Protein AF-A0AAN7B4B1-F1 (afdb_monomer)

Mean predicted aligned error: 12.51 Å

Organism: NCBI:txid261697

Radius of gyration: 29.0 Å; Cα contacts (8 Å, |Δi|>4): 243; chains: 1; bounding box: 90×34×78 Å

Secondary structure (DSSP, 8-state):
--------------------------S--------EEEEESTTPPPHHHHHHHHHHHHTT----BTTSSS-EEEETTEEEEESS--SSBGGGGHHHHHHHHHHHSSSS--EEEEES-EETTEE-S--EEEESSSS----

Nearest PDB structures (foldseek):
  6grf-assembly1_A  TM=4.538E-01  e=2.075E-01  Arabidopsis thaliana
  6sgr-assembly1_C  TM=3.005E-01  e=6.769E+00  Escherichia coli K-12

InterPro domains:
  IPR046925 WD-like domain, fungi [PF20493] (24-137)

Structure (mmCIF, N/CA/C/O backbone):
data_AF-A0AAN7B4B1-F1
#
_entry.id   AF-A0AAN7B4B1-F1
#
loop_
_atom_site.group_PDB
_atom_site.id
_atom_site.type_symbol
_atom_site.label_atom_id
_atom_site.label_alt_id
_atom_site.label_comp_id
_atom_site.label_asym_id
_atom_site.label_entity_id
_atom_site.label_seq_id
_atom_site.pdbx_PDB_ins_code
_atom_site.Cartn_x
_atom_site.Cartn_y
_atom_site.Cartn_z
_atom_site.occupancy
_atom_site.B_iso_or_equiv
_atom_site.auth_seq_id
_atom_site.auth_comp_id
_atom_site.auth_asym_id
_atom_site.auth_atom_id
_atom_site.pdbx_PDB_model_num
ATOM 1 N N . MET A 1 1 ? 75.747 17.495 65.086 1.00 42.53 1 MET A N 1
ATOM 2 C CA . MET A 1 1 ? 75.029 18.652 65.665 1.00 42.53 1 MET A CA 1
ATOM 3 C C . MET A 1 1 ? 74.151 19.263 64.581 1.00 42.53 1 MET A C 1
ATOM 5 O O . MET A 1 1 ? 74.612 19.352 63.455 1.00 42.53 1 MET A O 1
ATOM 9 N N . GLN A 1 2 ? 72.938 19.671 64.969 1.00 40.97 2 GLN A N 1
ATOM 10 C CA . GLN A 1 2 ? 71.918 20.440 64.233 1.00 40.97 2 GLN A CA 1
ATOM 11 C C . GLN A 1 2 ? 71.056 19.736 63.165 1.00 40.97 2 GLN A C 1
ATOM 13 O O . GLN A 1 2 ? 71.449 19.538 62.020 1.00 40.97 2 GLN A O 1
ATOM 18 N N . LEU A 1 3 ? 69.808 19.470 63.586 1.00 40.25 3 LEU A N 1
ATOM 19 C CA . LEU A 1 3 ? 68.604 19.360 62.762 1.00 40.25 3 LEU A CA 1
ATOM 20 C C . LEU A 1 3 ? 68.429 20.594 61.867 1.00 40.25 3 LEU A C 1
ATOM 22 O O . LEU A 1 3 ? 68.607 21.721 62.336 1.00 40.25 3 LEU A O 1
ATOM 26 N N . ARG A 1 4 ? 67.887 20.388 60.663 1.00 50.84 4 ARG A N 1
ATOM 27 C CA . ARG A 1 4 ? 67.034 21.383 60.007 1.00 50.84 4 ARG A CA 1
ATOM 28 C C . ARG A 1 4 ? 65.811 20.729 59.368 1.00 50.84 4 ARG A C 1
ATOM 30 O O . ARG A 1 4 ? 65.926 19.816 58.560 1.00 50.84 4 ARG A O 1
ATOM 37 N N . ASN A 1 5 ? 64.660 21.249 59.787 1.00 46.56 5 ASN A N 1
ATOM 38 C CA . ASN A 1 5 ? 63.324 21.033 59.250 1.00 46.56 5 ASN A CA 1
ATOM 39 C C . ASN A 1 5 ? 63.288 21.178 57.726 1.00 46.56 5 ASN A C 1
ATOM 41 O O . ASN A 1 5 ? 63.755 22.189 57.201 1.00 46.56 5 ASN A O 1
ATOM 45 N N . ILE A 1 6 ? 62.614 20.247 57.051 1.00 56.66 6 ILE A N 1
ATOM 46 C CA . ILE A 1 6 ? 62.027 20.499 55.735 1.00 56.66 6 ILE A CA 1
ATOM 47 C C . ILE A 1 6 ? 60.539 20.171 55.829 1.00 56.66 6 ILE A C 1
ATOM 49 O O . ILE A 1 6 ? 60.131 19.104 56.281 1.00 56.66 6 ILE A O 1
ATOM 53 N N . ILE A 1 7 ? 59.763 21.191 55.487 1.00 57.72 7 ILE A N 1
ATOM 54 C CA . ILE A 1 7 ? 58.317 21.308 55.607 1.00 57.72 7 ILE A CA 1
ATOM 55 C C . ILE A 1 7 ? 57.641 20.528 54.475 1.00 57.72 7 ILE A C 1
ATOM 57 O O . ILE A 1 7 ? 58.113 20.519 53.340 1.00 57.72 7 ILE A O 1
ATOM 61 N N . LEU A 1 8 ? 56.520 19.893 54.825 1.00 48.22 8 LEU A N 1
ATOM 62 C CA . LEU A 1 8 ? 55.613 19.170 53.942 1.00 48.22 8 LEU A CA 1
ATOM 63 C C . LEU A 1 8 ? 55.170 20.014 52.737 1.00 48.22 8 LEU A C 1
ATOM 65 O O . LEU A 1 8 ? 54.801 21.178 52.871 1.00 48.22 8 LEU A O 1
ATOM 69 N N . SER A 1 9 ? 55.060 19.372 51.579 1.00 54.56 9 SER A N 1
ATOM 70 C CA . SER A 1 9 ? 54.140 19.796 50.525 1.00 54.56 9 SER A CA 1
ATOM 71 C C . SER A 1 9 ? 53.348 18.581 50.068 1.00 54.56 9 SER A C 1
ATOM 73 O O . SER A 1 9 ? 53.878 17.655 49.460 1.00 54.56 9 SER A O 1
ATOM 75 N N . ALA A 1 10 ? 52.075 18.585 50.450 1.00 50.50 10 ALA A N 1
ATOM 76 C CA . ALA A 1 10 ? 51.063 17.661 49.986 1.00 50.50 10 ALA A CA 1
ATOM 77 C C . ALA A 1 10 ? 50.682 18.027 48.548 1.00 50.50 10 ALA A C 1
ATOM 79 O O . ALA A 1 10 ? 50.242 19.146 48.290 1.00 50.50 10 ALA A O 1
ATOM 80 N N . LEU A 1 11 ? 50.808 17.076 47.625 1.00 54.09 11 LEU A N 1
ATOM 81 C CA . LEU A 1 11 ?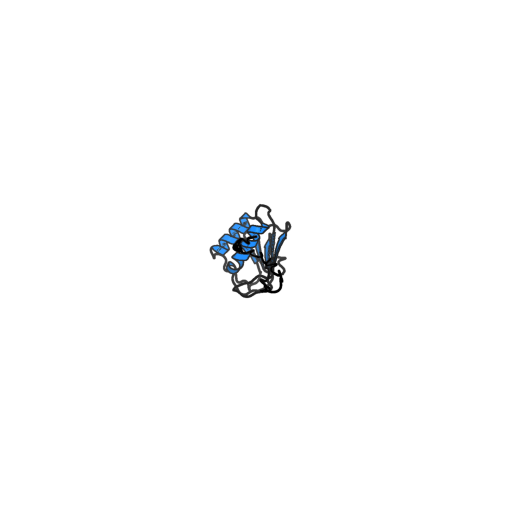 50.076 17.103 46.366 1.00 54.09 11 LEU A CA 1
ATOM 82 C C . LEU A 1 11 ? 49.121 15.915 46.366 1.00 54.09 11 LEU A C 1
ATOM 84 O O . LEU A 1 11 ? 49.515 14.757 46.493 1.00 54.09 11 LEU A O 1
ATOM 88 N N . LEU A 1 12 ? 47.845 16.275 46.320 1.00 57.34 12 LEU A N 1
ATOM 89 C CA . LEU A 1 12 ? 46.676 15.419 46.362 1.00 57.34 12 LEU A CA 1
ATOM 90 C C . LEU A 1 12 ? 46.693 14.474 45.157 1.00 57.34 12 LEU A C 1
ATOM 92 O O . LEU A 1 12 ? 46.512 14.901 44.019 1.00 57.34 12 LEU A O 1
ATOM 96 N N . ALA A 1 13 ? 46.892 13.184 45.414 1.00 51.94 13 ALA A N 1
ATOM 97 C CA . ALA A 1 13 ? 46.578 12.144 44.452 1.00 51.94 13 ALA A CA 1
ATOM 98 C C . ALA A 1 13 ? 45.050 12.031 44.366 1.00 51.94 13 ALA A C 1
ATOM 100 O O . ALA A 1 13 ? 44.405 11.574 45.309 1.00 51.94 13 ALA A O 1
ATOM 101 N N . TRP A 1 14 ? 44.459 12.469 43.255 1.00 46.59 14 TRP A N 1
ATOM 102 C CA . TRP A 1 14 ? 43.099 12.070 42.909 1.00 46.59 14 TRP A CA 1
ATOM 103 C C . TRP A 1 14 ? 43.129 10.618 42.423 1.00 46.59 14 TRP A C 1
ATOM 105 O O . TRP A 1 14 ? 43.774 10.340 41.409 1.00 46.59 14 TRP A O 1
ATOM 115 N N . PRO A 1 15 ? 42.446 9.677 43.096 1.00 51.66 15 PRO A N 1
ATOM 116 C CA . PRO A 1 15 ? 42.142 8.408 42.468 1.00 51.66 15 PRO A CA 1
ATOM 117 C C . PRO A 1 15 ? 41.116 8.684 41.366 1.00 51.66 15 PRO A C 1
ATOM 119 O O . PRO A 1 15 ? 40.015 9.170 41.627 1.00 51.66 15 PRO A O 1
ATOM 122 N N . ALA A 1 16 ? 41.479 8.378 40.121 1.00 53.09 16 ALA A N 1
ATOM 123 C CA . ALA A 1 16 ? 40.504 8.162 39.067 1.00 53.09 16 ALA A CA 1
ATOM 124 C C . ALA A 1 16 ? 39.680 6.935 39.475 1.00 53.09 16 ALA A C 1
ATOM 126 O O . ALA A 1 16 ? 40.071 5.793 39.234 1.00 53.09 16 ALA A O 1
ATOM 127 N N . SER A 1 17 ? 38.571 7.164 40.176 1.00 54.72 17 SER A N 1
ATOM 128 C CA . SER A 1 17 ? 37.576 6.129 40.397 1.00 54.72 17 SER A CA 1
ATOM 129 C C . SER A 1 17 ? 37.042 5.717 39.032 1.00 54.72 17 SER A C 1
ATOM 131 O O . SER A 1 17 ? 36.339 6.472 38.362 1.00 54.72 17 SER A O 1
ATOM 133 N N . ALA A 1 18 ? 37.425 4.512 38.623 1.00 51.66 18 ALA A N 1
ATOM 134 C CA . ALA A 1 18 ? 36.797 3.778 37.550 1.00 51.66 18 ALA A CA 1
ATOM 135 C C . ALA A 1 18 ? 35.303 3.654 37.871 1.00 51.66 18 ALA A C 1
ATOM 137 O O . ALA A 1 18 ? 34.890 2.812 38.665 1.00 51.66 18 ALA A O 1
ATOM 138 N N . ALA A 1 19 ? 34.486 4.503 37.256 1.00 49.12 19 ALA A N 1
ATOM 139 C CA . ALA A 1 19 ? 33.077 4.209 37.084 1.00 49.12 19 ALA A CA 1
ATOM 140 C C . ALA A 1 19 ? 32.985 3.130 35.997 1.00 49.12 19 ALA A C 1
ATOM 142 O O . ALA A 1 19 ? 32.742 3.419 34.828 1.00 49.12 19 ALA A O 1
ATOM 143 N N . ALA A 1 20 ? 33.237 1.876 36.377 1.00 45.97 20 ALA A N 1
ATOM 144 C CA . ALA A 1 20 ? 32.691 0.742 35.653 1.00 45.97 20 ALA A CA 1
ATOM 145 C C . ALA A 1 20 ? 31.176 0.815 35.861 1.00 45.97 20 ALA A C 1
ATOM 147 O O . ALA A 1 20 ? 30.643 0.339 36.861 1.00 45.97 20 ALA A O 1
ATOM 148 N N . MET A 1 21 ? 30.507 1.549 34.973 1.00 45.62 21 MET A N 1
ATOM 149 C CA . MET A 1 21 ? 29.059 1.575 34.909 1.00 45.62 21 MET A CA 1
ATOM 150 C C . MET A 1 21 ? 28.617 0.182 34.487 1.00 45.62 21 MET A C 1
ATOM 152 O O . MET A 1 21 ? 28.803 -0.225 33.344 1.00 45.62 21 MET A O 1
ATOM 156 N N . ASP A 1 22 ? 28.108 -0.535 35.479 1.00 38.62 22 ASP A N 1
ATOM 157 C CA . ASP A 1 22 ? 27.250 -1.699 35.375 1.00 38.62 22 ASP A CA 1
ATOM 158 C C . ASP A 1 22 ? 26.257 -1.506 34.219 1.00 38.62 22 ASP A C 1
ATOM 160 O O . ASP A 1 22 ? 25.251 -0.804 34.334 1.00 38.62 22 ASP A O 1
ATOM 164 N N . SER A 1 23 ? 26.572 -2.067 33.053 1.00 45.19 23 SER A N 1
ATOM 165 C CA . SER A 1 23 ? 25.624 -2.190 31.954 1.00 45.19 23 SER A CA 1
ATOM 166 C C . SER A 1 23 ? 24.714 -3.373 32.254 1.00 45.19 23 SER A C 1
ATOM 168 O O . SER A 1 23 ? 24.821 -4.423 31.625 1.00 45.19 23 SER A O 1
ATOM 170 N N . SER A 1 24 ? 23.840 -3.188 33.241 1.00 39.38 24 SER A N 1
ATOM 171 C CA . SER A 1 24 ? 22.666 -4.019 33.479 1.00 39.38 24 SER A CA 1
ATOM 172 C C . SER A 1 24 ? 21.623 -3.672 32.406 1.00 39.38 24 SER A C 1
ATOM 174 O O . SER A 1 24 ? 21.071 -2.566 32.430 1.00 39.38 24 SER A O 1
ATOM 176 N N . PRO A 1 25 ? 21.343 -4.537 31.413 1.00 45.78 25 PRO A N 1
ATOM 177 C CA . PRO A 1 25 ? 20.393 -4.235 30.356 1.00 45.78 25 PRO A CA 1
ATOM 178 C C . PRO A 1 25 ? 18.999 -4.701 30.787 1.00 45.78 25 PRO A C 1
ATOM 180 O O . PRO A 1 25 ? 18.371 -5.510 30.117 1.00 45.78 25 PRO A O 1
ATOM 183 N N . GLU A 1 26 ? 18.506 -4.214 31.921 1.00 44.09 26 GLU A N 1
ATOM 184 C CA . GLU A 1 26 ? 17.208 -4.632 32.464 1.00 44.09 26 GLU A CA 1
ATOM 185 C C . GLU A 1 26 ? 16.361 -3.422 32.860 1.00 44.09 26 GLU A C 1
ATOM 187 O O . GLU A 1 26 ? 15.869 -3.354 33.974 1.00 44.09 26 GLU A O 1
ATOM 192 N N . ASN A 1 27 ? 16.212 -2.420 31.981 1.00 42.47 27 ASN A N 1
ATOM 193 C CA . ASN A 1 27 ? 15.166 -1.392 32.140 1.00 42.47 27 ASN A CA 1
ATOM 194 C C . ASN A 1 27 ? 14.914 -0.554 30.875 1.00 42.47 27 ASN A C 1
ATOM 196 O O . ASN A 1 27 ? 14.923 0.675 30.898 1.00 42.47 27 ASN A O 1
ATOM 200 N N . ASN A 1 28 ? 14.648 -1.212 29.742 1.00 41.00 28 ASN A N 1
ATOM 201 C CA . ASN A 1 28 ? 13.966 -0.536 28.631 1.00 41.00 28 ASN A CA 1
ATOM 202 C C . ASN A 1 28 ? 13.015 -1.459 27.853 1.00 41.00 28 ASN A C 1
ATOM 204 O O . ASN A 1 28 ? 12.922 -1.412 26.630 1.00 41.00 28 ASN A O 1
ATOM 208 N N . MET A 1 29 ? 12.264 -2.297 28.577 1.00 43.41 29 MET A N 1
ATOM 209 C CA . MET A 1 29 ? 11.057 -2.946 28.052 1.00 43.41 29 MET A CA 1
ATOM 210 C C . MET A 1 29 ? 9.848 -1.997 28.130 1.00 43.41 29 MET A C 1
ATOM 212 O O . MET A 1 29 ? 8.792 -2.347 28.647 1.00 43.41 29 MET A O 1
ATOM 216 N N . ILE A 1 30 ? 9.955 -0.798 27.552 1.00 44.47 30 ILE A N 1
ATOM 217 C CA . ILE A 1 30 ? 8.777 -0.229 26.894 1.00 44.47 30 ILE A CA 1
ATOM 218 C C . ILE A 1 30 ? 8.795 -0.879 25.521 1.00 44.47 30 ILE A C 1
ATOM 220 O O . ILE A 1 30 ? 9.535 -0.458 24.637 1.00 44.47 30 ILE A O 1
ATOM 224 N N . SER A 1 31 ? 8.059 -1.983 25.390 1.00 42.75 31 SER A N 1
ATOM 225 C CA . SER A 1 31 ? 7.906 -2.735 24.1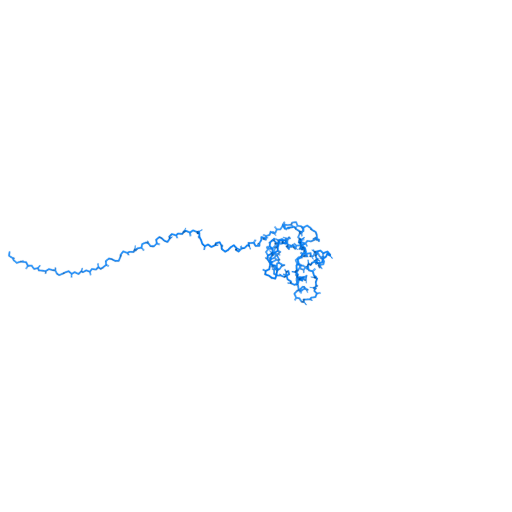47 1.00 42.75 31 SER A CA 1
ATOM 226 C C . SER A 1 31 ? 7.341 -1.807 23.065 1.00 42.75 31 SER A C 1
ATOM 228 O O . SER A 1 31 ? 6.131 -1.710 22.862 1.00 42.75 31 SER A O 1
ATOM 230 N N . LYS A 1 32 ? 8.230 -1.079 22.380 1.00 44.22 32 LYS A N 1
ATOM 231 C CA . LYS A 1 32 ? 7.983 -0.500 21.067 1.00 44.22 32 LYS A CA 1
ATOM 232 C C . LYS A 1 32 ? 7.753 -1.706 20.172 1.00 44.22 32 LYS A C 1
ATOM 234 O O . LYS A 1 32 ? 8.712 -2.292 19.679 1.00 44.22 32 LYS A O 1
ATOM 239 N N . ARG A 1 33 ? 6.497 -2.156 20.081 1.00 54.97 33 ARG A N 1
ATOM 240 C CA . ARG A 1 33 ? 6.135 -3.283 19.223 1.00 54.97 33 ARG A CA 1
ATOM 241 C C . ARG A 1 33 ? 6.618 -2.934 17.826 1.00 54.97 33 ARG A C 1
ATOM 243 O O . ARG A 1 33 ? 6.254 -1.892 17.283 1.00 54.97 33 ARG A O 1
ATOM 250 N N . VAL A 1 34 ? 7.554 -3.742 17.350 1.00 59.28 34 VAL A N 1
ATOM 251 C CA . VAL A 1 34 ? 8.262 -3.506 16.105 1.00 59.28 34 VAL A CA 1
ATOM 252 C C . VAL A 1 34 ? 7.284 -3.879 15.003 1.00 59.28 34 VAL A C 1
ATOM 254 O O . VAL A 1 34 ? 6.872 -5.023 14.879 1.00 59.28 34 VAL A O 1
ATOM 257 N N . GLU A 1 35 ? 6.815 -2.877 14.275 1.00 74.25 35 GLU A N 1
ATOM 258 C CA . GLU A 1 35 ? 6.212 -3.101 12.968 1.00 74.25 35 GLU A CA 1
ATOM 259 C C . GLU A 1 35 ? 7.269 -3.764 12.080 1.00 74.25 35 GLU A C 1
ATOM 261 O O . GLU A 1 35 ? 8.293 -3.139 11.758 1.00 74.25 35 GLU A O 1
ATOM 266 N N . ASP A 1 36 ? 7.009 -5.014 11.711 1.00 87.94 36 ASP A N 1
ATOM 267 C CA . ASP A 1 36 ? 7.931 -5.853 10.955 1.00 87.94 36 ASP A CA 1
ATOM 268 C C . ASP A 1 36 ? 7.715 -5.610 9.463 1.00 87.94 36 ASP A C 1
ATOM 270 O O . ASP A 1 36 ? 6.651 -5.915 8.922 1.00 87.94 36 ASP A O 1
ATOM 274 N N . LEU A 1 37 ? 8.715 -5.004 8.818 1.00 93.12 37 LEU A N 1
ATOM 275 C CA . LEU A 1 37 ? 8.729 -4.744 7.383 1.00 93.12 37 LEU A CA 1
ATOM 276 C C . LEU A 1 37 ? 9.527 -5.841 6.674 1.00 93.12 37 LEU A C 1
ATOM 278 O O . LEU A 1 37 ? 10.708 -6.027 6.961 1.00 93.12 37 LEU A O 1
ATOM 282 N N . GLU A 1 38 ? 8.909 -6.487 5.693 1.00 94.38 38 GLU A N 1
ATOM 283 C CA . GLU A 1 38 ? 9.545 -7.463 4.807 1.00 94.38 38 GLU A CA 1
ATOM 284 C C . GLU A 1 38 ? 9.411 -6.987 3.351 1.00 94.38 38 GLU A C 1
ATOM 286 O O . GLU A 1 38 ? 8.364 -6.462 2.965 1.00 94.38 38 GLU A O 1
ATOM 291 N N . CYS A 1 39 ? 10.465 -7.162 2.546 1.00 94.38 39 CYS A N 1
ATOM 292 C CA . CYS A 1 39 ? 10.470 -6.847 1.114 1.00 94.38 39 CYS A CA 1
ATOM 293 C C . CYS A 1 39 ? 10.768 -8.110 0.299 1.00 94.38 39 CYS A C 1
ATOM 295 O O . CYS A 1 39 ? 11.738 -8.808 0.602 1.00 94.38 39 CYS A O 1
ATOM 297 N N . ASP A 1 40 ? 10.013 -8.347 -0.772 1.00 91.31 40 ASP A N 1
ATOM 298 C CA . ASP A 1 40 ? 10.137 -9.542 -1.615 1.00 91.31 40 ASP A CA 1
ATOM 299 C C . ASP A 1 40 ? 10.258 -9.164 -3.101 1.00 91.31 40 ASP A C 1
ATOM 301 O O . ASP A 1 40 ? 9.617 -8.227 -3.576 1.00 91.31 40 ASP A O 1
ATOM 305 N N . ILE A 1 41 ? 11.111 -9.875 -3.838 1.00 88.81 41 ILE A N 1
ATOM 306 C CA . ILE A 1 41 ? 11.284 -9.691 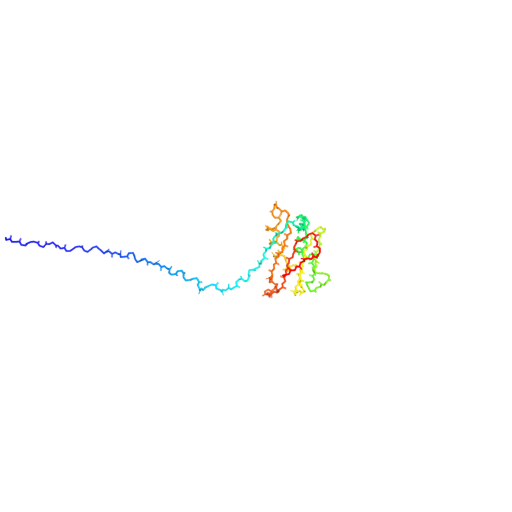-5.286 1.00 88.81 41 ILE A CA 1
ATOM 307 C C . ILE A 1 41 ? 10.011 -10.114 -6.028 1.00 88.81 41 ILE A C 1
ATOM 309 O O . ILE A 1 41 ? 9.659 -9.520 -7.050 1.00 88.81 41 ILE A O 1
ATOM 313 N N . ASP A 1 42 ? 9.294 -11.102 -5.502 1.00 90.12 42 ASP A N 1
ATOM 314 C CA . ASP A 1 42 ? 8.066 -11.569 -6.112 1.00 90.12 42 ASP A CA 1
ATOM 315 C C . ASP A 1 42 ? 6.946 -10.536 -5.984 1.00 90.12 42 ASP A C 1
ATOM 317 O O . ASP A 1 42 ? 6.826 -9.783 -5.012 1.00 90.12 42 ASP A O 1
ATOM 321 N N . HIS A 1 43 ? 6.083 -10.518 -7.001 1.00 94.19 43 HIS A N 1
ATOM 322 C CA . HIS A 1 43 ? 4.907 -9.649 -7.063 1.00 94.19 43 HIS A CA 1
ATOM 323 C C . HIS A 1 43 ? 5.219 -8.150 -6.939 1.00 94.19 43 HIS A C 1
ATOM 325 O O . HIS A 1 43 ? 4.377 -7.378 -6.472 1.00 94.19 43 HIS A O 1
ATOM 331 N N . ALA A 1 44 ? 6.412 -7.731 -7.364 1.00 94.88 44 ALA A N 1
ATOM 332 C CA . ALA A 1 44 ? 6.802 -6.331 -7.403 1.00 94.88 44 ALA A CA 1
ATOM 333 C C . ALA A 1 44 ? 5.840 -5.511 -8.292 1.00 94.88 44 ALA A C 1
ATOM 335 O O . ALA A 1 44 ? 5.638 -5.858 -9.463 1.00 94.88 44 ALA A O 1
ATOM 336 N N . PRO A 1 45 ? 5.209 -4.448 -7.763 1.00 94.81 45 PRO A N 1
ATOM 337 C CA . PRO A 1 45 ? 4.423 -3.522 -8.567 1.00 94.81 45 PRO A CA 1
ATOM 338 C C . PRO A 1 45 ? 5.308 -2.471 -9.229 1.00 94.81 45 PRO A C 1
ATOM 340 O O . PRO A 1 45 ? 6.424 -2.211 -8.777 1.00 94.81 45 PRO A O 1
ATOM 343 N N . ASN A 1 46 ? 4.788 -1.827 -10.276 1.00 94.94 46 ASN A N 1
ATOM 344 C CA . ASN A 1 46 ? 5.461 -0.681 -10.872 1.00 94.94 46 ASN A CA 1
ATOM 345 C C . ASN A 1 46 ? 5.530 0.474 -9.857 1.00 94.94 46 ASN A C 1
ATOM 347 O O . ASN A 1 46 ? 4.534 0.824 -9.217 1.00 94.94 46 ASN A O 1
ATOM 351 N N . ARG A 1 47 ? 6.716 1.066 -9.709 1.00 93.81 47 ARG A N 1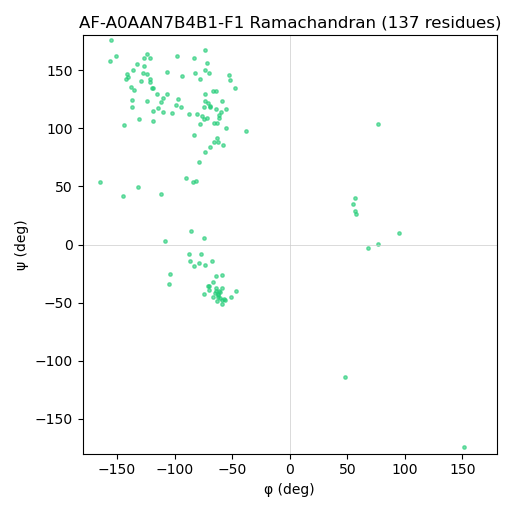
ATOM 352 C CA . ARG A 1 47 ? 6.966 2.143 -8.746 1.00 93.81 47 ARG A CA 1
ATOM 353 C C . ARG A 1 47 ? 6.133 3.396 -9.019 1.00 93.81 47 ARG A C 1
ATOM 355 O O . ARG A 1 47 ? 5.595 3.975 -8.077 1.00 93.81 47 ARG A O 1
ATOM 362 N N . ASP A 1 48 ? 6.015 3.801 -10.279 1.00 95.44 48 ASP A N 1
ATOM 363 C CA . ASP A 1 48 ? 5.327 5.038 -10.659 1.00 95.44 48 ASP A CA 1
ATOM 364 C C . ASP A 1 48 ? 3.806 4.900 -10.465 1.00 95.44 48 ASP A C 1
ATOM 366 O O . ASP A 1 48 ? 3.154 5.826 -9.982 1.00 95.44 48 ASP A O 1
ATOM 370 N N . ASP A 1 49 ? 3.248 3.710 -10.716 1.00 96.81 49 ASP A N 1
ATOM 371 C CA . ASP A 1 49 ? 1.856 3.392 -10.371 1.00 96.81 49 ASP A CA 1
ATOM 372 C C . ASP A 1 49 ? 1.603 3.501 -8.857 1.00 96.81 49 ASP A C 1
ATOM 374 O O . ASP A 1 49 ? 0.565 4.011 -8.425 1.00 96.81 49 ASP A O 1
ATOM 378 N N . CYS A 1 50 ? 2.544 3.033 -8.031 1.00 96.56 50 CYS A N 1
ATOM 379 C CA . CYS A 1 50 ? 2.422 3.138 -6.579 1.00 96.56 50 CYS A CA 1
ATOM 380 C C . CYS A 1 50 ? 2.570 4.572 -6.074 1.00 96.56 50 CYS A C 1
ATOM 382 O O . CYS A 1 50 ? 1.884 4.965 -5.128 1.00 96.56 50 CYS A O 1
ATOM 384 N N . GLU A 1 51 ? 3.435 5.364 -6.702 1.00 96.81 51 GLU A N 1
ATOM 385 C CA . GLU A 1 51 ? 3.578 6.787 -6.412 1.00 96.81 51 GLU A CA 1
ATOM 386 C C . GLU A 1 51 ? 2.281 7.549 -6.716 1.00 96.81 51 GLU A C 1
ATOM 388 O O . GLU A 1 51 ? 1.793 8.305 -5.874 1.00 96.81 51 GLU A O 1
ATOM 393 N N . GLU A 1 52 ? 1.658 7.284 -7.864 1.00 98.12 52 GLU A N 1
ATOM 394 C CA . GLU A 1 52 ? 0.367 7.872 -8.226 1.00 98.12 52 GLU A CA 1
ATOM 395 C C . GLU A 1 52 ? -0.757 7.420 -7.280 1.00 98.12 52 GLU A C 1
ATOM 397 O O . GLU A 1 52 ? -1.553 8.245 -6.820 1.00 98.12 52 GLU A O 1
ATOM 402 N N . LEU A 1 53 ? -0.801 6.134 -6.906 1.00 97.81 53 LEU A N 1
ATOM 403 C CA . LEU A 1 53 ? -1.760 5.644 -5.912 1.00 97.81 53 LEU A CA 1
ATOM 404 C C . LEU A 1 53 ? -1.603 6.376 -4.573 1.00 97.81 53 LEU A C 1
ATOM 406 O O . LEU A 1 53 ? -2.593 6.857 -4.017 1.00 97.81 53 LEU A O 1
ATOM 410 N N . LYS A 1 54 ? -0.369 6.504 -4.071 1.00 97.62 54 LYS A N 1
ATOM 411 C CA . LYS A 1 54 ? -0.061 7.255 -2.846 1.00 97.62 54 LYS A CA 1
ATOM 412 C C . LYS A 1 54 ? -0.548 8.701 -2.956 1.00 97.62 54 LYS A C 1
ATOM 414 O O . LYS A 1 54 ? -1.238 9.176 -2.052 1.00 97.62 54 LYS A O 1
ATOM 419 N N . ASN A 1 55 ? -0.250 9.379 -4.063 1.00 98.12 55 ASN A N 1
ATOM 420 C CA . ASN A 1 55 ? -0.637 10.773 -4.281 1.00 98.12 55 ASN A CA 1
ATOM 421 C C . ASN A 1 55 ? -2.161 10.955 -4.286 1.00 98.12 55 ASN A C 1
ATOM 423 O O . ASN A 1 55 ? -2.666 11.887 -3.661 1.00 98.12 55 ASN A O 1
ATOM 427 N N . ARG A 1 56 ? -2.919 10.028 -4.886 1.00 97.88 56 ARG A N 1
ATOM 428 C CA . ARG A 1 56 ? -4.395 10.046 -4.857 1.00 97.88 56 ARG A CA 1
ATOM 429 C C . ARG A 1 56 ? -4.968 9.873 -3.455 1.00 97.88 56 ARG A C 1
ATOM 431 O O . ARG A 1 56 ? -5.946 10.536 -3.105 1.00 97.88 56 ARG A O 1
ATOM 438 N N . ILE A 1 57 ? -4.378 8.995 -2.645 1.00 97.31 57 ILE A N 1
ATOM 439 C CA . ILE A 1 57 ? -4.785 8.824 -1.244 1.00 97.31 57 ILE A CA 1
ATOM 440 C C . ILE A 1 57 ? -4.463 10.098 -0.452 1.00 97.31 57 ILE A C 1
ATOM 442 O O . ILE A 1 57 ? -5.313 10.587 0.290 1.00 97.31 57 ILE A O 1
ATOM 446 N N . GLN A 1 58 ? -3.268 10.666 -0.638 1.00 96.88 58 GLN A N 1
ATOM 447 C CA . GLN A 1 58 ? -2.821 11.889 0.037 1.00 96.88 58 GLN A CA 1
ATOM 448 C C . GLN A 1 58 ? -3.663 13.115 -0.339 1.00 96.88 58 GLN A C 1
ATOM 450 O O . GLN A 1 58 ? -3.987 13.924 0.526 1.00 96.88 58 GLN A O 1
ATOM 455 N N . ALA A 1 59 ? -4.087 13.218 -1.599 1.00 96.94 59 ALA A N 1
ATOM 456 C CA . ALA A 1 59 ? -5.030 14.228 -2.076 1.00 96.94 59 ALA A CA 1
ATOM 457 C C . ALA A 1 59 ? -6.487 13.958 -1.643 1.00 96.94 59 ALA A C 1
ATOM 459 O O . ALA A 1 59 ? -7.400 14.660 -2.072 1.00 96.94 59 ALA A O 1
ATOM 460 N N . ASN A 1 60 ? -6.720 12.940 -0.805 1.00 94.50 60 ASN A N 1
ATOM 461 C CA . ASN A 1 60 ? -8.029 12.539 -0.296 1.00 94.50 60 ASN A CA 1
ATOM 462 C C . ASN A 1 60 ? -9.054 12.189 -1.398 1.00 94.50 60 ASN A C 1
ATOM 464 O O . ASN A 1 60 ? -10.265 12.279 -1.188 1.00 94.50 60 ASN A O 1
ATOM 468 N N . MET A 1 61 ? -8.572 11.761 -2.571 1.00 96.69 61 MET A N 1
ATOM 469 C CA . MET A 1 61 ? -9.406 11.306 -3.693 1.00 96.69 61 MET A CA 1
ATOM 470 C C . MET A 1 61 ? -9.909 9.870 -3.493 1.00 96.69 61 MET A C 1
ATOM 472 O O . MET A 1 61 ? -10.832 9.431 -4.174 1.00 96.69 61 MET A O 1
ATOM 476 N N . ILE A 1 62 ? -9.303 9.127 -2.561 1.00 94.19 62 ILE A N 1
ATOM 477 C CA . ILE A 1 62 ? -9.672 7.754 -2.209 1.00 94.19 62 ILE A CA 1
ATOM 478 C C . ILE A 1 62 ? -10.098 7.725 -0.737 1.00 94.19 62 ILE A C 1
ATOM 480 O O . ILE A 1 62 ? -9.259 7.770 0.158 1.00 94.19 62 ILE A O 1
ATOM 484 N N . GLN A 1 63 ? -11.405 7.601 -0.487 1.00 90.81 63 GLN A N 1
ATOM 485 C CA . GLN A 1 63 ? -12.005 7.556 0.859 1.00 90.81 63 GLN A CA 1
ATOM 486 C C . GLN A 1 63 ? -12.603 6.181 1.185 1.00 90.81 63 GLN A C 1
ATOM 488 O O . GLN A 1 63 ? -13.725 6.052 1.671 1.00 90.81 63 GLN A O 1
ATOM 493 N N . LYS A 1 64 ? -11.876 5.114 0.844 1.00 94.81 64 LYS A N 1
ATOM 494 C CA . LYS A 1 64 ? -12.357 3.751 1.076 1.00 94.81 64 LYS A CA 1
ATOM 495 C C . LYS A 1 64 ? -12.278 3.396 2.564 1.00 94.81 64 LYS A C 1
ATOM 497 O O . LYS A 1 64 ? -11.203 3.487 3.158 1.00 94.81 64 LYS A O 1
ATOM 502 N N . SER A 1 65 ? -13.388 2.898 3.114 1.00 96.12 65 SER A N 1
ATOM 503 C CA . SER A 1 65 ? -13.440 2.339 4.469 1.00 96.12 65 SER A CA 1
ATOM 504 C C . SER A 1 65 ? -12.610 1.062 4.567 1.00 96.12 65 SER A C 1
ATOM 506 O O . SER A 1 65 ? -12.780 0.137 3.764 1.00 96.12 65 SER A O 1
ATOM 508 N N . LEU A 1 66 ? -11.769 0.975 5.596 1.00 94.88 66 LEU A N 1
ATOM 509 C CA . LEU A 1 66 ? -10.903 -0.183 5.830 1.00 94.88 66 LEU A CA 1
ATOM 510 C C . LEU A 1 66 ? -11.646 -1.397 6.421 1.00 94.88 66 LEU A C 1
ATOM 512 O O . LEU A 1 66 ? -11.106 -2.504 6.463 1.00 94.88 66 LEU A O 1
ATOM 516 N N . GLN A 1 67 ? -12.911 -1.220 6.812 1.00 94.75 67 GLN A N 1
ATOM 517 C CA . GLN A 1 67 ? -13.800 -2.316 7.209 1.00 94.75 67 GLN A CA 1
ATOM 518 C C . GLN A 1 67 ? -14.455 -3.003 6.005 1.00 94.75 67 GLN A C 1
ATOM 520 O O . GLN A 1 67 ? -14.979 -4.109 6.126 1.00 94.75 67 GLN A O 1
ATOM 525 N N . SER A 1 68 ? -14.466 -2.337 4.846 1.00 91.94 68 SER A N 1
ATOM 526 C CA . SER A 1 68 ? -15.205 -2.797 3.672 1.00 91.94 68 SER A CA 1
ATOM 527 C C . SER A 1 68 ? -14.444 -3.852 2.865 1.00 91.94 68 SER A C 1
ATOM 529 O O . SER A 1 68 ? -13.217 -3.825 2.756 1.00 91.94 68 SER A O 1
ATOM 531 N N . SER A 1 69 ? -15.199 -4.768 2.258 1.00 92.00 69 SER A N 1
ATOM 532 C CA . SER A 1 69 ? -14.701 -5.694 1.239 1.00 92.00 69 SER A CA 1
ATOM 533 C C . SER A 1 69 ? -14.932 -5.102 -0.164 1.00 92.00 69 SER A C 1
ATOM 535 O O . SER A 1 69 ? -15.949 -4.436 -0.368 1.00 92.00 69 SER A O 1
ATOM 537 N N . PRO A 1 70 ? -14.034 -5.317 -1.145 1.00 94.56 70 PRO A N 1
ATOM 538 C CA . PRO A 1 70 ? -12.752 -6.016 -1.019 1.00 94.56 70 PRO A CA 1
ATOM 539 C C . PRO A 1 70 ? -11.699 -5.182 -0.274 1.00 94.56 70 PRO A C 1
ATOM 541 O O . PRO A 1 70 ? -11.720 -3.955 -0.363 1.00 94.56 70 PRO A O 1
ATOM 544 N N . ARG A 1 71 ? -10.763 -5.840 0.428 1.00 96.25 71 ARG A N 1
ATOM 545 C CA . ARG A 1 71 ? -9.719 -5.203 1.260 1.00 96.25 71 ARG A CA 1
ATOM 546 C C . ARG A 1 71 ? -8.479 -4.775 0.469 1.00 96.25 71 ARG A C 1
ATOM 548 O O . ARG A 1 71 ? -7.355 -5.174 0.766 1.00 96.25 71 ARG A O 1
ATOM 555 N N . TYR A 1 72 ? -8.703 -3.993 -0.578 1.00 97.56 72 TYR A N 1
ATOM 556 C CA . TYR A 1 72 ? -7.630 -3.345 -1.319 1.00 97.56 72 TYR A CA 1
ATOM 557 C C . TYR A 1 72 ? -8.088 -2.031 -1.956 1.00 97.56 72 TYR A C 1
ATOM 559 O O . TYR A 1 72 ? -9.285 -1.775 -2.145 1.00 97.56 72 TYR A O 1
ATOM 567 N N . ILE A 1 73 ? -7.098 -1.221 -2.312 1.00 97.44 73 ILE A N 1
ATOM 568 C CA . ILE A 1 73 ? -7.172 -0.092 -3.240 1.00 97.44 73 ILE A CA 1
ATOM 569 C C . ILE A 1 73 ? -6.133 -0.321 -4.338 1.00 97.44 73 ILE A C 1
ATOM 571 O O . ILE A 1 73 ? -5.093 -0.932 -4.091 1.00 97.44 73 ILE A O 1
ATOM 575 N N . VAL A 1 74 ? -6.437 0.123 -5.554 1.00 97.62 74 VAL A N 1
ATOM 576 C CA . VAL A 1 74 ? -5.610 -0.161 -6.728 1.00 97.62 74 VAL A CA 1
ATOM 577 C C . VAL A 1 74 ? -5.508 1.054 -7.634 1.00 97.62 74 VAL A C 1
ATOM 579 O O . VAL A 1 74 ? -6.480 1.789 -7.819 1.00 97.62 74 VAL A O 1
ATOM 582 N N . TYR A 1 75 ? -4.332 1.221 -8.226 1.00 97.81 75 TYR A N 1
ATOM 583 C CA . TYR A 1 75 ? -4.120 2.036 -9.411 1.00 97.81 75 TYR A CA 1
ATOM 584 C C . TYR A 1 75 ? -3.200 1.269 -10.361 1.00 97.81 75 TYR A C 1
ATOM 586 O O . TYR A 1 75 ? -2.071 0.952 -9.992 1.00 97.81 75 TYR A O 1
ATOM 594 N N . ASN A 1 76 ? -3.694 0.944 -11.560 1.00 97.25 76 ASN A N 1
ATOM 595 C CA . ASN A 1 76 ? -2.986 0.122 -12.547 1.00 97.25 76 ASN A CA 1
ATOM 596 C C . ASN A 1 76 ? -2.399 -1.161 -11.926 1.00 97.25 76 ASN A C 1
ATOM 598 O O . ASN A 1 76 ? -3.155 -2.030 -11.491 1.00 97.25 76 ASN A O 1
ATOM 602 N N . SER A 1 77 ? -1.067 -1.284 -11.888 1.00 95.19 77 SER A N 1
ATOM 603 C CA . SER A 1 77 ? -0.379 -2.447 -11.334 1.00 95.19 77 SER A CA 1
ATOM 604 C C . SER A 1 77 ? -0.127 -2.359 -9.831 1.00 95.19 77 SER A C 1
ATOM 606 O O . SER A 1 77 ? 0.291 -3.353 -9.256 1.00 95.19 77 SER A O 1
ATOM 608 N N . CYS A 1 78 ? -0.371 -1.226 -9.166 1.00 97.19 78 CYS A N 1
ATOM 609 C CA . CYS A 1 78 ? -0.110 -1.095 -7.737 1.00 97.19 78 CYS A CA 1
ATOM 610 C C . CYS A 1 78 ? -1.351 -1.389 -6.898 1.00 97.19 78 CYS A C 1
ATOM 612 O O . CYS A 1 78 ? -2.348 -0.667 -6.966 1.00 97.19 78 CYS A O 1
ATOM 614 N N . TYR A 1 79 ? -1.260 -2.412 -6.053 1.00 98.12 79 TYR A N 1
ATOM 615 C CA . TYR A 1 79 ? -2.272 -2.756 -5.064 1.00 98.12 79 TYR A CA 1
ATOM 616 C C . TYR A 1 79 ? -1.752 -2.455 -3.667 1.00 98.12 79 TYR A C 1
ATOM 618 O O . TYR A 1 79 ? -0.719 -2.987 -3.259 1.00 98.12 79 TYR A O 1
ATOM 626 N N . VAL A 1 80 ? -2.522 -1.675 -2.909 1.00 97.94 80 VAL A N 1
ATOM 627 C CA . VAL A 1 80 ? -2.395 -1.603 -1.453 1.00 97.94 80 VAL A CA 1
ATOM 628 C C . VAL A 1 80 ? -3.527 -2.425 -0.854 1.00 97.94 80 VAL A C 1
ATOM 630 O O . VAL A 1 80 ? -4.700 -2.083 -1.005 1.00 97.94 80 VAL A O 1
ATOM 633 N N . SER A 1 81 ? -3.181 -3.529 -0.200 1.00 97.50 81 SER A N 1
ATOM 634 C CA . SER A 1 81 ? -4.130 -4.457 0.426 1.00 97.50 81 SER A CA 1
ATOM 635 C C . SER A 1 81 ? -3.851 -4.602 1.915 1.00 97.50 81 SER A C 1
ATOM 637 O O . SER A 1 81 ? -2.767 -4.253 2.384 1.00 97.50 81 SER A O 1
ATOM 639 N N . TRP A 1 82 ? -4.841 -5.079 2.668 1.00 96.31 82 TRP A N 1
ATOM 640 C CA . TRP A 1 82 ? -4.701 -5.269 4.108 1.00 96.31 82 TRP A CA 1
ATOM 641 C C . TRP A 1 82 ? -5.387 -6.550 4.597 1.00 96.31 82 TRP A C 1
ATOM 643 O O . TRP A 1 82 ? -6.390 -6.993 4.025 1.00 96.31 82 TRP A O 1
ATOM 653 N N . SER A 1 83 ? -4.814 -7.179 5.629 1.00 95.38 83 SER A N 1
ATOM 654 C CA . SER A 1 83 ? -5.183 -8.551 6.014 1.00 95.38 83 SER A CA 1
ATOM 655 C C . SER A 1 83 ? -6.586 -8.652 6.619 1.00 95.38 83 SER A C 1
ATOM 657 O O . SER A 1 83 ? -7.339 -9.565 6.265 1.00 95.38 83 SER A O 1
ATOM 659 N N . ASP A 1 84 ? -6.983 -7.679 7.445 1.00 93.94 84 ASP A N 1
ATOM 660 C CA . ASP A 1 84 ? -8.173 -7.764 8.304 1.00 93.94 84 ASP A CA 1
ATOM 661 C C . ASP A 1 84 ? -9.067 -6.524 8.246 1.00 93.94 84 ASP A C 1
ATOM 663 O O . ASP A 1 84 ? -8.628 -5.429 7.925 1.00 93.94 84 ASP A O 1
ATOM 667 N N . ALA A 1 85 ? -10.357 -6.670 8.551 1.00 92.62 85 ALA A N 1
ATOM 668 C CA . ALA A 1 85 ? -11.252 -5.515 8.624 1.00 92.62 85 ALA A CA 1
ATOM 669 C C . ALA A 1 85 ? -10.887 -4.642 9.836 1.00 92.62 85 ALA A C 1
ATOM 671 O O . ALA A 1 85 ? -10.984 -5.086 10.978 1.00 92.62 85 ALA A O 1
ATOM 672 N N . ILE A 1 86 ? -10.499 -3.394 9.579 1.00 90.88 86 ILE A N 1
ATOM 673 C CA . ILE A 1 86 ? -9.981 -2.466 10.591 1.00 90.88 86 ILE A CA 1
ATOM 674 C C . ILE A 1 86 ? -10.735 -1.140 10.558 1.00 90.88 86 ILE A C 1
ATOM 676 O O . ILE A 1 86 ? -11.202 -0.700 9.508 1.00 90.88 86 ILE A O 1
ATOM 680 N N . VAL A 1 87 ? -10.883 -0.495 11.716 1.00 91.69 87 VAL A N 1
ATOM 681 C CA . VAL A 1 87 ? -11.520 0.829 11.807 1.00 91.69 87 VAL A CA 1
ATOM 682 C C . VAL A 1 87 ? -10.583 1.874 11.205 1.00 91.69 87 VAL A C 1
ATOM 684 O O . VAL A 1 87 ? -9.460 2.043 11.673 1.00 91.69 87 VAL A O 1
ATOM 687 N N . GLY A 1 88 ? -11.054 2.598 10.192 1.00 92.12 88 GLY A N 1
ATOM 688 C CA . GLY A 1 88 ? -10.299 3.669 9.550 1.00 92.12 88 GLY A CA 1
ATOM 689 C C . GLY A 1 88 ? -10.678 3.857 8.086 1.00 92.12 88 GLY A C 1
ATOM 690 O O . GLY A 1 88 ? -11.607 3.234 7.569 1.00 92.12 88 GLY A O 1
ATOM 691 N N . GLN A 1 89 ? -9.933 4.730 7.422 1.00 95.31 89 GLN A N 1
ATOM 692 C CA . GLN A 1 89 ? -10.068 5.087 6.014 1.00 95.31 89 GLN A CA 1
ATOM 693 C C . GLN A 1 89 ? -8.726 4.918 5.299 1.00 95.31 89 GLN A C 1
ATOM 695 O O . GLN A 1 89 ? -7.674 4.930 5.936 1.00 95.31 89 GLN A O 1
ATOM 700 N N . ALA A 1 90 ? -8.742 4.809 3.971 1.00 94.81 90 ALA A N 1
ATOM 701 C CA . ALA A 1 90 ? -7.532 4.669 3.155 1.00 94.81 90 ALA A CA 1
ATOM 702 C C . ALA A 1 90 ? -6.389 5.657 3.506 1.00 94.81 90 ALA A C 1
ATOM 704 O O . ALA A 1 90 ? -5.247 5.201 3.585 1.00 94.81 90 ALA A O 1
ATOM 705 N N . PRO A 1 91 ? -6.634 6.950 3.819 1.00 95.81 91 PRO A N 1
ATOM 706 C CA . PRO A 1 91 ? -5.574 7.860 4.264 1.00 95.81 91 PRO A CA 1
ATOM 707 C C . PRO A 1 91 ? -4.831 7.416 5.529 1.00 95.81 91 PRO A C 1
ATOM 709 O O . PRO A 1 91 ? -3.659 7.745 5.697 1.00 95.81 91 PRO A O 1
ATOM 712 N N . ASN A 1 92 ? -5.456 6.620 6.402 1.00 94.56 92 ASN A N 1
ATOM 713 C CA . ASN A 1 92 ? -4.791 6.066 7.583 1.00 94.56 92 ASN A CA 1
ATOM 714 C C . ASN A 1 92 ? -3.704 5.035 7.236 1.00 94.56 92 ASN A C 1
ATOM 716 O O . ASN A 1 92 ? -2.891 4.714 8.099 1.00 94.56 92 ASN A O 1
ATOM 720 N N . LEU A 1 93 ? -3.663 4.537 5.995 1.00 94.94 93 LEU A N 1
ATOM 721 C CA . LEU A 1 93 ? -2.621 3.628 5.522 1.00 94.94 93 LEU A CA 1
ATOM 722 C C . LEU A 1 93 ? -1.373 4.352 4.991 1.00 94.94 93 LEU A C 1
ATOM 724 O O . LEU A 1 93 ? -0.337 3.711 4.828 1.00 94.94 93 LEU A O 1
ATOM 728 N N . LEU A 1 94 ? -1.440 5.669 4.738 1.00 95.75 94 LEU A N 1
ATOM 729 C CA . LEU A 1 94 ? -0.348 6.438 4.119 1.00 95.75 94 LEU A CA 1
ATOM 730 C C . LEU A 1 94 ? 1.022 6.251 4.789 1.00 95.75 94 LEU A C 1
ATOM 732 O O . LEU A 1 94 ? 1.984 6.030 4.053 1.00 95.75 94 LEU A O 1
ATOM 736 N N . PRO A 1 95 ? 1.154 6.274 6.132 1.00 94.88 95 PRO A N 1
ATOM 737 C CA . PRO A 1 95 ? 2.452 6.066 6.774 1.00 94.88 95 PRO A CA 1
ATOM 738 C C . PRO A 1 95 ? 3.088 4.715 6.414 1.00 94.88 95 PRO A C 1
ATOM 740 O O . PRO A 1 95 ? 4.297 4.636 6.199 1.00 94.88 95 PRO A O 1
ATOM 743 N N . TYR A 1 96 ? 2.272 3.666 6.286 1.00 95.31 96 TYR A N 1
ATOM 744 C CA . TYR A 1 96 ? 2.719 2.317 5.933 1.00 95.31 96 TYR A CA 1
ATOM 745 C C . TYR A 1 96 ? 3.075 2.205 4.456 1.00 95.31 96 TYR A C 1
ATOM 747 O O . TYR A 1 96 ? 4.112 1.641 4.122 1.00 95.31 96 TYR A O 1
ATOM 755 N N . ILE A 1 97 ? 2.262 2.800 3.580 1.00 96.25 97 ILE A N 1
ATOM 756 C CA . ILE A 1 97 ? 2.526 2.851 2.136 1.00 96.25 97 ILE A CA 1
ATOM 757 C C . ILE A 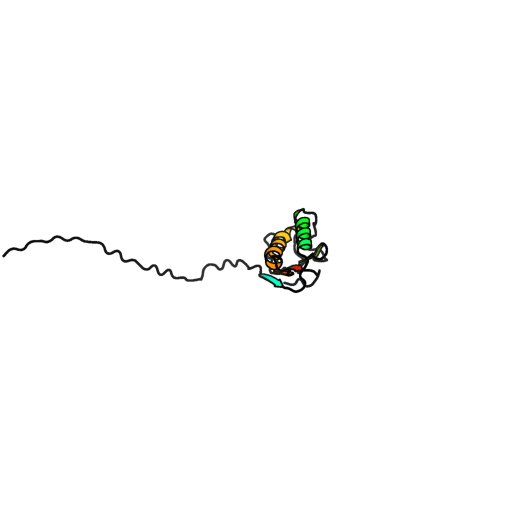1 97 ? 3.870 3.540 1.880 1.00 96.25 97 ILE A C 1
ATOM 759 O O . ILE A 1 97 ? 4.741 2.959 1.238 1.00 96.25 97 ILE A O 1
ATOM 763 N N . ILE A 1 98 ? 4.072 4.732 2.453 1.00 95.94 98 ILE A N 1
ATOM 764 C CA . ILE A 1 98 ? 5.319 5.499 2.324 1.00 95.94 98 ILE A CA 1
ATOM 765 C C . ILE A 1 98 ? 6.504 4.670 2.819 1.00 95.94 98 ILE A C 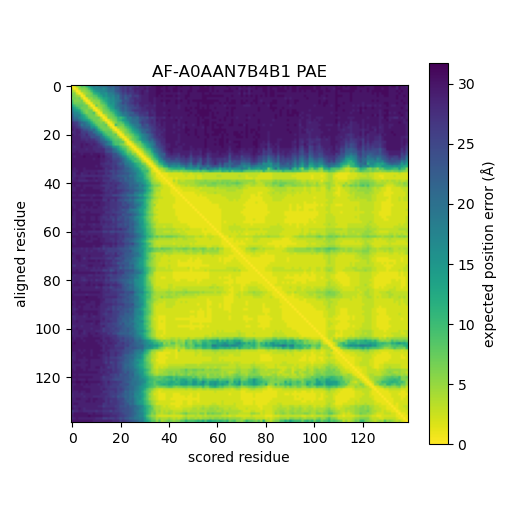1
ATOM 767 O O . ILE A 1 98 ? 7.517 4.563 2.130 1.00 95.94 98 ILE A O 1
ATOM 771 N N . ARG A 1 99 ? 6.369 4.040 3.992 1.00 95.06 99 ARG A N 1
ATOM 772 C CA . ARG A 1 99 ? 7.430 3.213 4.567 1.00 95.06 99 ARG A CA 1
ATOM 773 C C . ARG A 1 99 ? 7.771 2.018 3.674 1.00 95.06 99 ARG A C 1
ATOM 775 O O . ARG A 1 99 ? 8.958 1.773 3.470 1.00 95.06 99 ARG A O 1
ATOM 782 N N . ILE A 1 100 ? 6.787 1.311 3.114 1.00 95.69 100 ILE A N 1
ATOM 783 C CA . ILE A 1 100 ? 7.048 0.207 2.178 1.00 95.69 100 ILE A CA 1
ATOM 784 C C . ILE A 1 100 ? 7.741 0.731 0.920 1.00 95.69 100 ILE A C 1
ATOM 786 O O . ILE A 1 100 ? 8.780 0.201 0.544 1.00 95.69 100 ILE A O 1
ATOM 790 N N . GLN A 1 101 ? 7.243 1.803 0.298 1.00 94.75 101 GLN A N 1
ATOM 791 C CA . GLN A 1 101 ? 7.849 2.345 -0.922 1.00 94.75 101 GLN A CA 1
ATOM 792 C C . GLN A 1 101 ? 9.302 2.787 -0.706 1.00 94.75 101 GLN A C 1
ATOM 794 O O . GLN A 1 101 ? 10.178 2.424 -1.489 1.00 94.75 101 GLN A O 1
ATOM 799 N N . SER A 1 102 ? 9.593 3.515 0.380 1.00 93.81 102 SER A N 1
ATOM 800 C CA . SER A 1 102 ? 10.949 4.007 0.666 1.00 93.81 102 SER A CA 1
ATOM 801 C C . SER A 1 102 ? 11.974 2.899 0.924 1.00 93.81 102 SER A C 1
ATOM 803 O O . SER A 1 102 ? 13.162 3.119 0.699 1.00 93.81 102 SER A O 1
ATOM 805 N N . ASN A 1 103 ? 11.541 1.731 1.401 1.00 93.38 103 ASN A N 1
ATOM 806 C CA . ASN A 1 103 ? 12.441 0.640 1.783 1.00 93.38 103 ASN A CA 1
ATOM 807 C C . ASN A 1 103 ? 12.459 -0.510 0.767 1.00 93.38 103 ASN A C 1
ATOM 809 O O . A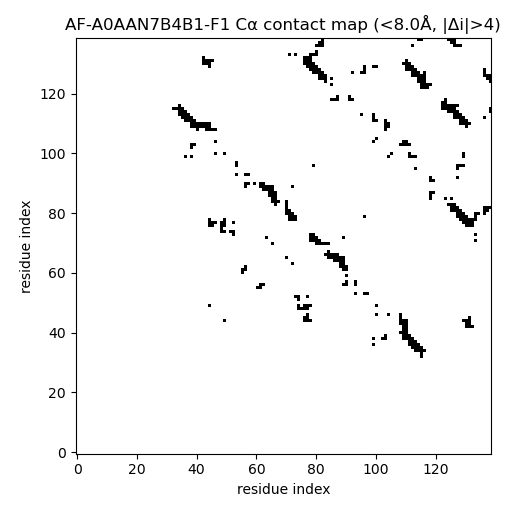SN A 1 103 ? 13.502 -1.124 0.570 1.00 93.38 103 ASN A O 1
ATOM 813 N N . CYS A 1 104 ? 11.327 -0.792 0.121 1.00 93.00 104 CYS A N 1
ATOM 814 C CA . CYS A 1 104 ? 11.179 -1.914 -0.800 1.00 93.00 104 CYS A CA 1
ATOM 815 C C . CYS A 1 104 ? 11.194 -1.495 -2.271 1.00 93.00 104 CYS A C 1
ATOM 817 O O . CYS A 1 104 ? 11.570 -2.309 -3.092 1.00 93.00 104 CYS A O 1
ATOM 819 N N . GLN A 1 105 ? 10.830 -0.262 -2.636 1.00 87.88 105 GLN A N 1
ATOM 820 C CA . GLN A 1 105 ? 10.826 0.177 -4.046 1.00 87.88 105 GLN A CA 1
ATOM 821 C C . GLN A 1 105 ? 11.940 1.173 -4.386 1.00 87.88 105 GLN A C 1
ATOM 823 O O . GLN A 1 105 ? 12.027 1.678 -5.508 1.00 87.88 105 GLN A O 1
ATOM 828 N N . ASN A 1 106 ? 12.809 1.492 -3.427 1.00 80.25 106 ASN A N 1
ATOM 829 C CA . ASN A 1 106 ? 13.899 2.423 -3.667 1.00 80.25 106 ASN A CA 1
ATOM 830 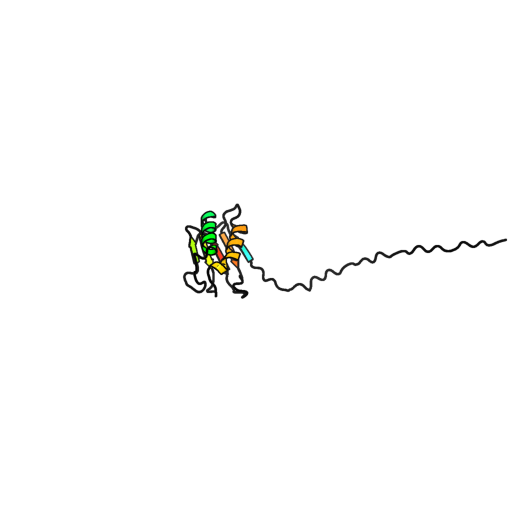C C . ASN A 1 106 ? 15.038 1.723 -4.428 1.00 80.25 106 ASN A C 1
ATOM 832 O O . ASN A 1 106 ? 15.812 0.964 -3.849 1.00 80.25 106 ASN A O 1
ATOM 836 N N . ASN A 1 107 ? 15.134 2.000 -5.731 1.00 71.38 107 ASN A N 1
ATOM 837 C CA . ASN A 1 107 ? 16.147 1.504 -6.681 1.00 71.38 107 ASN A CA 1
ATOM 838 C C . ASN A 1 107 ? 16.108 0.002 -7.008 1.00 71.38 107 ASN A C 1
ATOM 840 O O . ASN A 1 107 ? 16.901 -0.459 -7.826 1.00 71.38 107 ASN A O 1
ATOM 844 N N . ILE A 1 108 ? 15.213 -0.764 -6.387 1.00 76.50 108 ILE A N 1
ATOM 845 C CA . ILE A 1 108 ? 15.062 -2.202 -6.596 1.00 76.50 108 ILE A CA 1
ATOM 846 C C . ILE A 1 108 ? 13.561 -2.456 -6.501 1.00 76.50 108 ILE A C 1
ATOM 848 O O . ILE A 1 108 ? 13.028 -2.393 -5.405 1.00 76.50 108 ILE A O 1
ATOM 852 N N . ASP A 1 109 ? 12.851 -2.642 -7.612 1.00 82.75 109 ASP A N 1
ATOM 853 C CA . ASP A 1 109 ? 11.395 -2.833 -7.580 1.00 82.75 109 ASP A CA 1
ATOM 854 C C . ASP A 1 109 ? 11.049 -4.125 -6.819 1.00 82.75 109 ASP A C 1
ATOM 856 O O . ASP A 1 109 ? 11.237 -5.227 -7.334 1.00 82.75 109 ASP A O 1
ATOM 860 N N . ARG A 1 110 ? 10.569 -4.000 -5.575 1.00 93.50 110 ARG A N 1
ATOM 861 C CA . ARG A 1 110 ? 10.101 -5.117 -4.739 1.00 93.50 110 ARG A CA 1
ATOM 862 C C . ARG A 1 110 ? 8.698 -4.858 -4.216 1.00 93.50 110 ARG A C 1
ATOM 864 O O . ARG A 1 110 ? 8.276 -3.711 -4.050 1.00 93.50 110 ARG A O 1
ATOM 871 N N . SER A 1 111 ? 7.978 -5.935 -3.931 1.00 95.12 111 SER A N 1
ATOM 872 C CA . SER A 1 111 ? 6.796 -5.864 -3.079 1.00 95.12 111 SER A CA 1
ATOM 873 C C . SER A 1 111 ? 7.215 -5.681 -1.619 1.00 95.12 111 SER A C 1
ATOM 875 O O . SER A 1 111 ? 8.388 -5.831 -1.259 1.00 95.12 111 SER A O 1
ATOM 877 N N . GLY A 1 112 ? 6.258 -5.340 -0.761 1.00 96.19 112 GLY A N 1
ATOM 878 C CA . GLY A 1 112 ? 6.519 -5.298 0.668 1.00 96.19 112 GLY A CA 1
ATOM 879 C C . GLY A 1 112 ? 5.277 -5.455 1.521 1.00 96.19 112 GLY A C 1
ATOM 880 O O . GLY A 1 112 ? 4.154 -5.198 1.080 1.00 96.19 112 GLY A O 1
ATOM 881 N N . ILE A 1 113 ? 5.503 -5.876 2.757 1.00 96.38 113 ILE A N 1
ATOM 882 C CA . ILE A 1 113 ? 4.483 -6.083 3.777 1.00 96.38 113 ILE A CA 1
ATOM 883 C C . ILE A 1 113 ? 4.966 -5.498 5.101 1.00 96.38 113 ILE A C 1
ATOM 885 O O . ILE A 1 113 ? 6.101 -5.729 5.507 1.00 96.38 113 ILE A O 1
ATOM 889 N N . ILE A 1 114 ? 4.101 -4.739 5.773 1.00 95.38 114 ILE A N 1
ATOM 890 C CA . ILE A 1 114 ? 4.295 -4.329 7.167 1.00 95.38 114 ILE A CA 1
ATOM 891 C C . ILE A 1 114 ? 3.245 -5.029 8.012 1.00 95.38 114 ILE A C 1
ATOM 893 O O . ILE A 1 114 ? 2.052 -4.856 7.766 1.00 95.38 114 ILE A O 1
ATOM 897 N N . LYS A 1 115 ? 3.690 -5.787 9.012 1.00 93.94 115 LYS A N 1
ATOM 898 C CA . LYS A 1 115 ? 2.839 -6.526 9.954 1.00 93.94 115 LYS A CA 1
ATOM 899 C C . LYS A 1 115 ? 2.646 -5.763 11.262 1.00 93.94 115 LYS A C 1
ATOM 901 O O . LYS A 1 115 ? 3.429 -4.875 11.604 1.00 93.94 115 LYS A O 1
ATOM 906 N N . ASN A 1 116 ? 1.626 -6.162 12.022 1.00 89.56 116 ASN A N 1
ATOM 907 C CA . ASN A 1 116 ? 1.332 -5.666 13.372 1.00 89.56 116 ASN A CA 1
ATOM 908 C C . ASN A 1 116 ? 1.149 -4.136 13.453 1.00 89.56 116 ASN A C 1
ATOM 910 O O . ASN A 1 116 ? 1.617 -3.497 14.400 1.00 89.56 116 ASN A O 1
ATOM 914 N N . ILE A 1 117 ? 0.474 -3.550 12.461 1.00 89.88 117 ILE A N 1
ATOM 915 C CA . ILE A 1 117 ? 0.334 -2.094 12.345 1.00 89.88 117 ILE A CA 1
ATOM 916 C C . ILE A 1 117 ? -0.613 -1.470 13.388 1.00 89.88 117 ILE A C 1
ATOM 918 O O . ILE A 1 117 ? -1.533 -2.104 13.909 1.00 89.88 117 ILE A O 1
ATOM 922 N N . SER A 1 118 ? -0.423 -0.177 13.670 1.00 87.19 118 SER A N 1
ATOM 923 C CA . SER A 1 118 ? -1.280 0.607 14.570 1.00 87.19 118 SER A CA 1
ATOM 924 C C . SER A 1 118 ? -2.110 1.640 13.808 1.00 87.19 118 SER A C 1
ATOM 926 O O . SER A 1 118 ? -1.583 2.602 13.248 1.00 87.19 118 SER A O 1
ATOM 928 N N . ILE A 1 119 ? -3.431 1.497 13.791 1.00 85.06 119 ILE A N 1
ATOM 929 C CA . ILE A 1 119 ? -4.312 2.490 13.162 1.00 85.06 119 ILE A CA 1
ATOM 930 C C . ILE A 1 119 ? -5.027 3.280 14.248 1.00 85.06 119 ILE A C 1
ATOM 932 O O . ILE A 1 119 ? -5.606 2.706 15.166 1.00 85.06 119 ILE A O 1
ATOM 936 N N . LEU A 1 120 ? -4.972 4.614 14.149 1.00 84.88 120 LEU A N 1
ATOM 937 C CA . LEU A 1 120 ? -5.610 5.534 15.102 1.00 84.88 120 LEU A CA 1
ATOM 938 C C . LEU A 1 120 ? -5.179 5.285 16.564 1.00 84.88 120 LEU A C 1
ATOM 940 O O . LEU A 1 120 ? -5.974 5.416 17.491 1.00 84.88 120 LEU A O 1
ATOM 944 N N . GLY A 1 121 ? -3.916 4.898 16.774 1.00 77.69 121 GLY A N 1
ATOM 945 C CA . GLY A 1 121 ? -3.360 4.611 18.102 1.00 77.69 121 GLY A CA 1
ATOM 946 C C . GLY A 1 121 ? -3.784 3.264 18.694 1.00 77.69 121 GLY A C 1
ATOM 947 O O . GLY A 1 121 ? -3.354 2.927 19.796 1.00 77.69 121 GLY A O 1
ATOM 948 N N . GLN A 1 122 ? -4.588 2.476 17.978 1.00 76.62 122 GLN A N 1
ATOM 949 C CA . GLN A 1 122 ? -4.936 1.117 18.363 1.00 76.62 122 GLN A CA 1
ATOM 950 C C . GLN A 1 122 ? -4.053 0.133 17.602 1.00 76.62 122 GLN A C 1
ATOM 952 O O . GLN A 1 122 ? -4.084 0.069 16.373 1.00 76.62 122 GLN A O 1
ATOM 957 N N . LEU A 1 123 ? -3.291 -0.667 18.348 1.00 70.31 123 LEU A N 1
ATOM 958 C CA . LEU A 1 123 ? -2.604 -1.824 17.788 1.00 70.31 123 LEU A CA 1
ATOM 959 C C . LEU A 1 123 ? -3.649 -2.819 17.301 1.00 70.31 123 LEU A C 1
ATOM 961 O O . LEU A 1 123 ? -4.426 -3.352 18.096 1.00 70.31 123 LEU A O 1
ATOM 965 N N . GLN A 1 124 ? -3.654 -3.070 16.000 1.00 72.69 124 GLN A N 1
ATOM 966 C CA . GLN A 1 124 ? -4.537 -4.043 15.382 1.00 72.69 124 GLN A CA 1
ATOM 967 C C . GLN A 1 124 ? -3.651 -5.104 14.735 1.00 72.69 124 GLN A C 1
ATOM 969 O O . GLN A 1 124 ? -2.638 -4.791 14.116 1.00 72.69 124 GLN A O 1
ATOM 974 N N . LYS A 1 125 ? -3.984 -6.385 14.921 1.00 84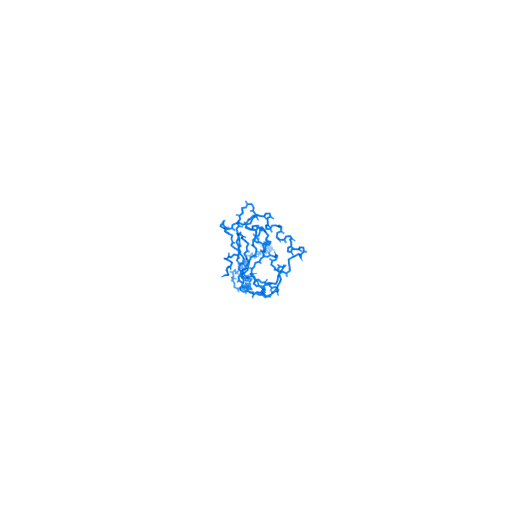.06 125 LYS A N 1
ATOM 975 C CA . LYS A 1 125 ? -3.306 -7.471 14.202 1.00 84.06 125 LYS A CA 1
ATOM 976 C C . LYS A 1 125 ? -3.722 -7.377 12.740 1.00 84.06 125 LYS A C 1
ATOM 978 O O . LYS A 1 125 ? -4.710 -7.976 12.345 1.00 84.06 125 LYS A O 1
ATOM 983 N N . CYS A 1 126 ? -3.031 -6.531 11.997 1.00 91.50 126 CYS A N 1
ATOM 984 C CA . CYS A 1 126 ? -3.278 -6.284 10.597 1.00 91.50 126 CYS A CA 1
ATOM 985 C C . CYS A 1 126 ? -1.934 -6.105 9.903 1.00 91.50 126 CYS A C 1
ATOM 987 O O . CYS A 1 126 ? -1.016 -5.495 10.461 1.00 91.50 126 CYS A O 1
ATOM 989 N N . ALA A 1 127 ? -1.850 -6.622 8.686 1.00 95.25 127 ALA A N 1
ATOM 990 C CA . ALA A 1 127 ? -0.766 -6.328 7.776 1.00 95.25 127 ALA A CA 1
ATOM 991 C C . ALA A 1 127 ? -1.234 -5.394 6.662 1.00 95.25 127 ALA A C 1
ATOM 993 O O . ALA A 1 127 ? -2.385 -5.468 6.227 1.00 95.25 127 ALA A O 1
ATOM 994 N N . VAL A 1 128 ? -0.327 -4.548 6.180 1.00 96.50 128 VAL A N 1
ATOM 995 C CA . VAL A 1 128 ? -0.497 -3.740 4.967 1.00 96.50 128 VAL A CA 1
ATOM 996 C C . VAL A 1 128 ? 0.529 -4.190 3.953 1.00 96.50 128 VAL A C 1
ATOM 998 O O . VAL A 1 128 ? 1.716 -4.252 4.261 1.00 96.50 128 VAL A O 1
ATOM 1001 N N . CYS A 1 129 ? 0.068 -4.469 2.742 1.00 97.44 129 CYS A N 1
ATOM 1002 C CA . CYS A 1 129 ? 0.902 -4.962 1.663 1.00 97.44 129 CYS A CA 1
ATOM 1003 C C . CYS A 1 129 ? 0.840 -4.029 0.464 1.00 97.44 129 CYS A C 1
ATOM 1005 O O . CYS A 1 129 ? -0.234 -3.540 0.112 1.00 97.44 129 CYS A O 1
ATOM 1007 N N . LEU A 1 130 ? 1.981 -3.857 -0.194 1.00 97.62 130 LEU A N 1
ATOM 1008 C CA . LEU A 1 130 ? 2.124 -3.189 -1.478 1.00 97.62 130 LEU A CA 1
ATOM 1009 C C . LEU A 1 130 ? 2.679 -4.209 -2.474 1.00 97.62 130 LEU A C 1
ATOM 1011 O O . LEU A 1 130 ? 3.782 -4.723 -2.294 1.00 97.62 130 LEU A O 1
ATOM 1015 N N . SER A 1 131 ? 1.889 -4.558 -3.489 1.00 97.38 131 SER A N 1
ATOM 1016 C CA . SER A 1 131 ? 2.253 -5.589 -4.472 1.00 97.38 131 SER A CA 1
ATOM 1017 C C . SER A 1 131 ? 1.536 -5.388 -5.808 1.00 97.38 131 SER A C 1
ATOM 1019 O O . SER A 1 131 ? 0.680 -4.512 -5.926 1.00 97.38 131 SER A O 1
ATOM 1021 N N . ASN A 1 132 ? 1.844 -6.220 -6.805 1.00 96.94 132 ASN A N 1
ATOM 1022 C CA . ASN A 1 132 ? 1.161 -6.236 -8.100 1.00 96.94 132 ASN A CA 1
ATOM 1023 C C . ASN A 1 132 ? -0.115 -7.089 -8.159 1.00 96.94 132 ASN A C 1
ATOM 1025 O O . ASN A 1 132 ? -0.657 -7.337 -9.238 1.00 96.94 132 ASN A O 1
ATOM 1029 N N . ARG A 1 133 ? -0.606 -7.536 -7.000 1.00 95.81 133 ARG A N 1
ATOM 1030 C CA . ARG A 1 133 ? -1.791 -8.385 -6.870 1.00 95.81 133 ARG A CA 1
ATOM 1031 C C . ARG A 1 133 ? -2.701 -7.918 -5.735 1.00 95.81 133 ARG A C 1
ATOM 1033 O O . ARG A 1 133 ? -2.254 -7.415 -4.711 1.00 95.81 133 ARG A O 1
ATOM 1040 N N . ALA A 1 134 ? -3.999 -8.160 -5.897 1.00 91.56 134 ALA A N 1
ATOM 1041 C CA . ALA A 1 134 ? -5.018 -7.808 -4.905 1.00 91.56 134 ALA A CA 1
ATOM 1042 C C . ALA A 1 134 ? -5.021 -8.704 -3.652 1.00 91.56 134 ALA A C 1
ATOM 1044 O O . ALA A 1 134 ? -5.640 -8.358 -2.647 1.00 91.56 134 ALA A O 1
ATOM 1045 N N . THR A 1 135 ? -4.401 -9.884 -3.726 1.00 92.88 135 THR A N 1
ATOM 1046 C CA . THR A 1 135 ? -4.525 -10.961 -2.734 1.00 92.88 135 THR A CA 1
ATOM 1047 C C . THR A 1 135 ? -3.173 -11.384 -2.172 1.00 92.88 135 THR A C 1
ATOM 1049 O O . THR A 1 135 ? -2.135 -11.143 -2.780 1.00 92.88 135 THR A O 1
ATOM 1052 N N . GLY A 1 136 ? -3.194 -12.103 -1.047 1.00 87.94 136 GLY A N 1
ATOM 1053 C CA . GLY A 1 136 ? -1.987 -12.642 -0.410 1.00 87.94 136 GLY A CA 1
ATOM 1054 C C . GLY A 1 136 ? -1.417 -11.761 0.700 1.00 87.94 136 GLY A C 1
ATOM 1055 O O . GLY A 1 136 ? -0.326 -12.042 1.178 1.00 87.94 136 GLY A O 1
ATOM 1056 N N . CYS A 1 137 ? -2.142 -10.720 1.121 1.00 94.19 137 CYS A N 1
ATOM 1057 C CA . CYS A 1 137 ? -1.775 -9.957 2.306 1.00 94.19 137 CYS A CA 1
ATOM 1058 C C . CYS A 1 137 ? -2.237 -10.673 3.578 1.00 94.19 137 CYS A C 1
ATOM 1060 O O . CYS A 1 137 ? -3.440 -10.789 3.825 1.00 94.19 137 CYS A O 1
ATOM 1062 N N . SER A 1 138 ? -1.284 -11.153 4.371 1.00 91.25 138 SER A N 1
ATOM 1063 C CA . SER A 1 138 ? -1.521 -11.914 5.601 1.00 91.25 138 SER A CA 1
ATOM 1064 C C . SER A 1 138 ? -0.572 -11.460 6.705 1.00 91.25 138 SER A C 1
ATOM 1066 O O . SER A 1 138 ? 0.618 -11.289 6.446 1.00 91.25 138 SER A O 1
ATOM 1068 N N . ASN A 1 139 ? -1.100 -11.284 7.918 1.00 84.06 139 ASN A N 1
ATOM 1069 C CA . ASN A 1 139 ? -0.314 -10.927 9.101 1.00 84.06 139 ASN A CA 1
ATOM 1070 C C . ASN A 1 139 ? 0.431 -12.124 9.695 1.00 84.06 139 ASN A C 1
ATOM 1072 O O . ASN A 1 139 ? -0.150 -13.231 9.691 1.00 84.06 139 ASN A O 1
#

Solvent-accessible surface area (backbone atoms only — not comparable to full-atom values): 8296 Å² total; per-residue (Å²): 138,82,88,78,91,82,82,88,80,90,77,84,80,76,77,84,74,78,78,77,72,80,82,71,92,80,82,76,83,72,77,73,76,72,61,47,73,48,67,38,71,65,56,37,24,51,63,68,37,40,50,51,42,50,50,38,29,74,70,61,74,40,80,48,53,39,61,42,84,74,49,54,50,76,31,94,49,16,17,45,21,40,46,52,74,40,86,56,40,46,57,73,46,48,71,58,53,52,53,38,44,66,70,21,40,60,96,45,68,23,7,25,39,37,26,60,39,64,48,95,85,40,79,39,90,27,15,45,25,42,21,48,50,78,70,89,48,68,101

Foldseek 3Di:
DDDDDDDDDDDDDDPPPPPPPPPPVPPDPPCPPDFDKDWALPQFFDLVQLVVVLVCVVVVVFFDQCQDPPQWDGGQQKIKGKAHRDGDTSNQCNVVSVVQCVPHVVVRRIKMKTAQDAGPNRRDRMMIIIGRDSDDGDD

Sequence (139 aa):
MQLRNIILSALLAWPASAAAMDSSPENNMISKRVEDLECDIDHAPNRDDCEELKNRIQANMIQKSLQSSPRYIVYNSCYVSWSDAIVGQAPNLLPYIIRIQSNCQNNIDRSGIIKNISILGQLQKCAVCLSNRATGCSN

pLDDT: mean 81.76, std 20.07, range [38.62, 98.12]